Protein AF-A0A7W0KT91-F1 (afdb_monomer)

Solvent-accessible surface area (backbone atoms only — not comparable to full-atom values): 4702 Å² total; per-residue (Å²): 111,67,68,59,42,52,52,42,47,74,72,68,48,54,66,70,57,41,52,50,52,53,52,49,48,61,68,59,69,68,53,89,69,78,66,91,78,61,65,62,29,70,74,68,78,44,81,72,79,59,63,68,63,50,52,52,53,43,54,77,70,43,75,76,59,68,79,78,75,81,71,93,124

Structure (mmCIF, N/CA/C/O backbone):
data_AF-A0A7W0KT91-F1
#
_entry.id   AF-A0A7W0KT91-F1
#
loop_
_ato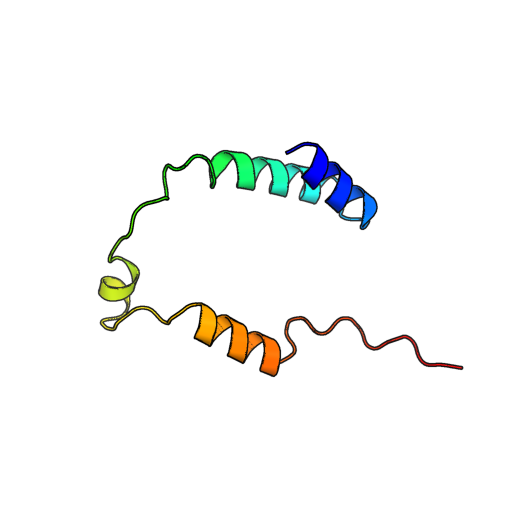m_site.group_PDB
_atom_site.id
_atom_site.type_symbol
_atom_site.label_atom_id
_atom_site.label_alt_id
_atom_site.label_comp_id
_atom_site.label_asym_id
_atom_site.label_entity_id
_atom_site.label_seq_id
_atom_site.pdbx_PDB_ins_code
_atom_site.Cartn_x
_atom_site.Cartn_y
_atom_site.Cartn_z
_atom_site.occupancy
_atom_site.B_iso_or_equiv
_atom_site.auth_seq_id
_atom_site.auth_comp_id
_atom_site.auth_asym_id
_atom_site.auth_atom_id
_atom_site.pdbx_PDB_model_num
ATOM 1 N N . MET A 1 1 ? 12.656 5.449 -6.794 1.00 85.75 1 MET A N 1
ATOM 2 C CA . MET A 1 1 ? 11.602 5.039 -7.752 1.00 85.75 1 MET A CA 1
ATOM 3 C C . MET A 1 1 ? 12.132 4.408 -9.029 1.00 85.75 1 MET A C 1
ATOM 5 O O . MET A 1 1 ? 11.481 3.507 -9.538 1.00 85.75 1 MET A O 1
ATOM 9 N N . GLU A 1 2 ? 13.280 4.840 -9.554 1.00 86.31 2 GLU A N 1
ATOM 10 C CA . GLU A 1 2 ? 13.836 4.255 -10.784 1.00 86.31 2 GLU A CA 1
ATOM 11 C C . GLU A 1 2 ? 14.187 2.772 -10.641 1.00 86.31 2 GLU A C 1
ATOM 13 O O . GLU A 1 2 ? 13.775 1.987 -11.482 1.00 86.31 2 GLU A O 1
ATOM 18 N N . GLU A 1 3 ? 14.832 2.372 -9.542 1.00 90.50 3 GLU A N 1
ATOM 19 C CA . GLU A 1 3 ? 15.144 0.962 -9.257 1.00 90.50 3 GLU A CA 1
ATOM 20 C C . GLU A 1 3 ? 13.894 0.068 -9.267 1.00 90.50 3 GLU A C 1
ATOM 22 O O . GLU A 1 3 ? 13.879 -0.987 -9.896 1.00 90.50 3 GLU A O 1
ATOM 27 N N . PHE A 1 4 ? 12.810 0.530 -8.640 1.00 87.50 4 PHE A N 1
ATOM 28 C CA . PHE A 1 4 ? 11.540 -0.190 -8.601 1.00 87.50 4 PHE A CA 1
ATOM 29 C C . PHE A 1 4 ? 10.902 -0.331 -9.993 1.00 87.50 4 PHE A C 1
ATOM 31 O O . PHE A 1 4 ? 10.445 -1.411 -10.357 1.00 87.50 4 PHE A O 1
ATOM 38 N N . ALA A 1 5 ? 10.907 0.732 -10.800 1.00 91.38 5 ALA A N 1
ATOM 39 C CA . ALA A 1 5 ? 10.391 0.672 -12.166 1.00 91.38 5 ALA A CA 1
ATOM 40 C C . ALA A 1 5 ? 11.226 -0.263 -13.058 1.00 91.38 5 ALA A C 1
ATOM 42 O O . ALA A 1 5 ? 10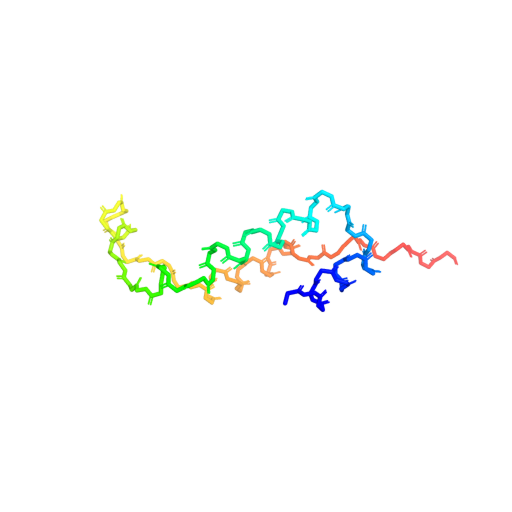.664 -1.046 -13.821 1.00 91.38 5 ALA A O 1
ATOM 43 N N . THR A 1 6 ? 12.555 -0.233 -12.914 1.00 94.25 6 THR A N 1
ATOM 44 C CA . THR A 1 6 ? 13.468 -1.164 -13.591 1.00 94.25 6 THR A CA 1
ATOM 45 C C . THR A 1 6 ? 13.182 -2.609 -13.191 1.00 94.25 6 THR A C 1
ATOM 47 O O . THR A 1 6 ? 13.155 -3.485 -14.053 1.00 94.25 6 THR A O 1
ATOM 50 N N . ALA A 1 7 ? 12.916 -2.865 -11.906 1.00 94.06 7 ALA A N 1
ATOM 51 C CA . ALA A 1 7 ? 12.548 -4.191 -11.426 1.00 94.06 7 ALA A CA 1
ATOM 52 C C . ALA A 1 7 ? 11.212 -4.672 -12.017 1.00 94.06 7 ALA A C 1
ATOM 54 O O . ALA A 1 7 ? 11.126 -5.809 -12.464 1.00 94.06 7 ALA A O 1
ATOM 55 N N . LEU A 1 8 ? 10.174 -3.833 -12.086 1.00 93.50 8 LEU A N 1
ATOM 56 C CA . LEU A 1 8 ? 8.909 -4.230 -12.721 1.00 93.50 8 LEU A CA 1
ATOM 57 C C . LEU A 1 8 ? 9.089 -4.538 -14.214 1.00 93.50 8 LEU A C 1
ATOM 59 O O . LEU A 1 8 ? 8.592 -5.554 -14.701 1.00 93.50 8 LEU A O 1
ATOM 63 N N . ALA A 1 9 ? 9.843 -3.700 -14.928 1.00 93.06 9 ALA A N 1
ATOM 64 C CA . ALA A 1 9 ? 10.135 -3.917 -16.340 1.00 93.06 9 ALA A CA 1
ATOM 65 C C . ALA A 1 9 ? 10.910 -5.227 -16.575 1.00 93.06 9 ALA A C 1
ATOM 67 O O . ALA A 1 9 ? 10.598 -5.960 -17.512 1.00 93.06 9 ALA A O 1
ATOM 68 N N . SER A 1 10 ? 11.872 -5.573 -15.707 1.00 94.69 10 SER A N 1
ATOM 69 C CA . SER A 1 10 ? 12.619 -6.836 -15.820 1.00 94.69 10 SER A CA 1
ATOM 70 C C . SER A 1 10 ? 11.757 -8.079 -15.572 1.00 94.69 10 SER A C 1
ATOM 72 O O . SER A 1 10 ? 12.069 -9.145 -16.097 1.00 94.69 10 SER A O 1
ATOM 74 N N . HIS A 1 11 ? 10.646 -7.940 -14.843 1.00 93.00 11 HIS A N 1
ATOM 75 C CA . HIS A 1 11 ? 9.639 -8.991 -14.655 1.00 93.00 11 HIS A CA 1
ATOM 76 C C . HIS A 1 11 ? 8.596 -9.039 -15.788 1.00 93.00 11 HIS A C 1
ATOM 78 O O . HIS A 1 11 ? 7.626 -9.789 -15.696 1.00 93.00 11 HIS A O 1
ATOM 84 N N . GLY A 1 12 ? 8.775 -8.259 -16.861 1.00 94.25 12 GLY A N 1
ATOM 85 C CA . GLY A 1 12 ? 7.893 -8.273 -18.031 1.00 94.25 12 GLY A CA 1
ATOM 86 C C . GLY A 1 12 ? 6.567 -7.535 -17.836 1.00 94.25 12 GLY A C 1
ATOM 87 O O . GLY A 1 12 ? 5.632 -7.751 -18.605 1.00 94.25 12 GLY A O 1
ATOM 88 N N . VAL A 1 13 ? 6.462 -6.670 -16.824 1.00 95.50 13 VAL A N 1
ATOM 89 C CA . VAL A 1 13 ? 5.278 -5.823 -16.625 1.00 95.50 13 VAL A CA 1
ATOM 90 C C . VAL A 1 13 ? 5.172 -4.810 -17.768 1.00 95.50 13 VAL A C 1
ATOM 92 O O . VAL A 1 13 ? 6.166 -4.203 -18.168 1.00 95.50 13 VAL A O 1
ATOM 95 N N . ALA A 1 14 ? 3.959 -4.624 -18.295 1.00 96.94 14 ALA A N 1
ATOM 96 C CA . ALA A 1 14 ? 3.700 -3.685 -19.382 1.00 96.94 14 ALA A CA 1
ATOM 97 C C . ALA A 1 14 ? 4.048 -2.239 -18.980 1.00 96.94 14 ALA A C 1
ATOM 99 O O . ALA A 1 14 ? 3.841 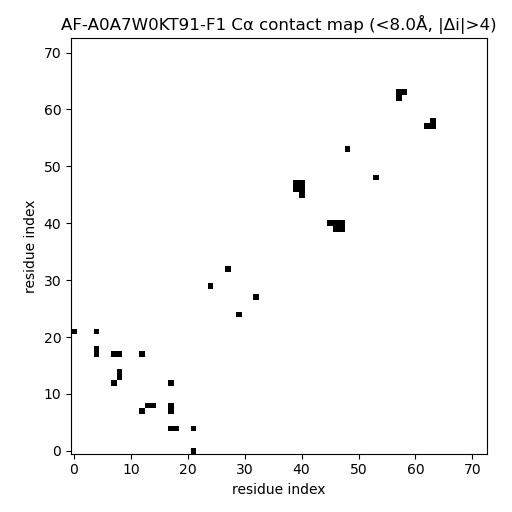-1.831 -17.835 1.00 96.94 14 ALA A O 1
ATOM 100 N N . ALA A 1 15 ? 4.597 -1.467 -19.921 1.00 94.31 15 ALA A N 1
ATOM 101 C CA . ALA A 1 15 ? 5.163 -0.144 -19.646 1.00 94.31 15 ALA A CA 1
ATOM 102 C C . ALA A 1 15 ? 4.143 0.842 -19.049 1.00 94.31 15 ALA A C 1
ATOM 104 O O . ALA A 1 15 ? 4.470 1.583 -18.126 1.00 94.31 15 ALA A O 1
ATOM 105 N N . ASP A 1 16 ? 2.894 0.794 -19.509 1.00 96.44 16 ASP A N 1
ATOM 106 C CA . ASP A 1 16 ? 1.787 1.594 -18.981 1.00 96.44 16 ASP A CA 1
ATOM 107 C C . ASP A 1 16 ? 1.494 1.284 -17.503 1.00 96.44 16 ASP A C 1
ATOM 109 O O . ASP A 1 16 ? 1.238 2.193 -16.712 1.00 96.44 16 ASP A O 1
ATOM 113 N N . ILE A 1 17 ? 1.602 0.015 -17.101 1.00 96.12 17 ILE A N 1
ATOM 114 C CA . ILE A 1 17 ? 1.460 -0.406 -15.704 1.00 96.12 17 ILE A CA 1
ATOM 115 C C . ILE A 1 17 ? 2.672 0.016 -14.867 1.00 96.12 17 ILE A C 1
ATOM 117 O O . ILE A 1 17 ? 2.507 0.432 -13.716 1.00 96.12 17 ILE A O 1
ATOM 121 N N . VAL A 1 18 ? 3.888 -0.046 -15.420 1.00 95.62 18 VAL A N 1
ATOM 122 C CA . VAL A 1 18 ? 5.097 0.454 -14.740 1.00 95.62 18 VAL A CA 1
ATOM 123 C C . VAL A 1 18 ? 4.963 1.950 -14.445 1.00 95.62 18 VAL A C 1
ATOM 125 O O . VAL A 1 18 ? 5.206 2.379 -13.312 1.00 95.62 18 VAL A O 1
ATOM 128 N N . ASP A 1 19 ? 4.521 2.732 -15.428 1.00 94.25 19 ASP A N 1
ATOM 129 C CA . ASP A 1 19 ? 4.321 4.175 -15.291 1.00 94.25 19 ASP A CA 1
ATOM 130 C C . ASP A 1 19 ? 3.190 4.505 -14.316 1.00 94.25 19 ASP A C 1
ATOM 132 O O . ASP A 1 19 ? 3.361 5.352 -13.433 1.00 94.25 19 ASP A O 1
ATOM 136 N N . GLN A 1 20 ? 2.066 3.785 -14.395 1.00 94.62 20 GLN A N 1
ATOM 137 C CA . GLN A 1 20 ? 0.971 3.932 -13.438 1.00 94.62 20 GLN A CA 1
ATOM 138 C C . GLN A 1 20 ? 1.433 3.635 -12.008 1.00 94.62 20 GLN A C 1
ATOM 140 O O . GLN A 1 20 ? 1.126 4.396 -11.092 1.00 94.62 20 GLN A O 1
ATOM 145 N N . THR A 1 21 ? 2.195 2.560 -11.798 1.00 94.25 21 THR A N 1
ATOM 146 C CA . THR A 1 21 ? 2.664 2.180 -10.458 1.00 94.25 21 THR A CA 1
ATOM 147 C C . THR A 1 21 ? 3.660 3.203 -9.915 1.00 94.25 21 THR A C 1
ATOM 149 O O . THR A 1 21 ? 3.586 3.575 -8.743 1.00 94.25 21 THR A O 1
ATOM 152 N N . ARG A 1 22 ? 4.556 3.722 -10.768 1.00 92.25 22 ARG A N 1
ATOM 153 C CA . ARG A 1 22 ? 5.448 4.833 -10.412 1.00 92.25 22 ARG A CA 1
ATOM 154 C C . ARG A 1 22 ? 4.645 6.048 -9.952 1.00 92.25 22 ARG A C 1
ATOM 156 O O . ARG A 1 22 ? 4.929 6.571 -8.879 1.00 92.25 22 ARG A O 1
ATOM 163 N N . TYR A 1 23 ? 3.662 6.474 -10.745 1.00 92.62 23 TYR A N 1
ATOM 164 C CA . TYR A 1 23 ? 2.802 7.610 -10.421 1.00 92.62 23 TYR A CA 1
ATOM 165 C C . TYR A 1 23 ? 2.062 7.399 -9.094 1.00 92.62 23 TYR A C 1
ATOM 167 O O . TYR A 1 23 ? 2.159 8.236 -8.198 1.00 92.62 23 TYR A O 1
ATOM 175 N N . LEU A 1 24 ? 1.397 6.251 -8.928 1.00 93.12 24 LEU A N 1
ATOM 176 C CA . LEU A 1 24 ? 0.648 5.924 -7.715 1.00 93.12 24 LEU A CA 1
ATOM 177 C C . LEU A 1 24 ? 1.531 5.968 -6.471 1.00 93.12 24 LEU A C 1
ATOM 179 O O . LEU A 1 24 ? 1.126 6.530 -5.461 1.00 93.12 24 LEU A O 1
ATOM 183 N N . PHE A 1 25 ? 2.734 5.398 -6.518 1.00 90.94 25 PHE A N 1
ATOM 184 C CA . PHE A 1 25 ? 3.613 5.392 -5.351 1.00 90.94 25 PHE A CA 1
ATOM 185 C C . PHE A 1 25 ? 4.174 6.775 -5.036 1.00 90.94 25 PHE A C 1
ATOM 187 O O . PHE A 1 25 ? 4.290 7.108 -3.861 1.00 90.94 25 PHE A O 1
ATOM 194 N N . THR A 1 26 ? 4.465 7.596 -6.046 1.00 89.31 26 THR A N 1
ATOM 195 C CA . THR A 1 26 ? 4.857 8.992 -5.820 1.00 89.31 26 THR A CA 1
ATOM 196 C C . THR A 1 26 ? 3.739 9.797 -5.158 1.00 89.31 26 THR A C 1
ATOM 198 O O . THR A 1 26 ? 4.023 10.545 -4.231 1.00 89.31 26 THR A O 1
ATOM 201 N N . GLU A 1 27 ? 2.484 9.605 -5.566 1.00 90.50 27 GLU A N 1
ATOM 202 C CA . GLU A 1 27 ? 1.347 10.343 -5.002 1.00 90.50 27 GLU A CA 1
ATOM 203 C C . GLU A 1 27 ? 0.869 9.804 -3.648 1.00 90.50 27 GLU A C 1
ATOM 205 O O . GLU A 1 27 ? 0.479 10.572 -2.775 1.00 90.50 27 GLU A O 1
ATOM 210 N N . VAL A 1 28 ? 0.855 8.485 -3.449 1.00 90.69 28 VAL A N 1
ATOM 211 C CA . VAL A 1 28 ? 0.265 7.865 -2.249 1.00 90.69 28 VAL A CA 1
ATOM 212 C C . VAL A 1 28 ? 1.250 7.823 -1.083 1.00 90.69 28 VAL A C 1
ATOM 214 O O . VAL A 1 28 ? 0.832 7.950 0.070 1.00 90.69 28 VAL A O 1
ATOM 217 N N . LEU A 1 29 ? 2.547 7.646 -1.362 1.00 90.44 29 LEU A N 1
ATOM 218 C CA . LEU A 1 29 ? 3.591 7.506 -0.341 1.00 90.44 29 LEU A CA 1
ATOM 219 C C . LEU A 1 29 ? 4.275 8.837 0.008 1.00 90.44 29 LEU A C 1
ATOM 221 O O . LEU A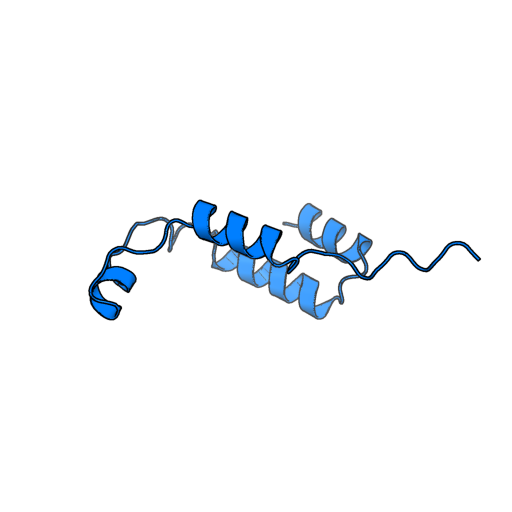 1 29 ? 5.320 8.837 0.654 1.00 90.44 29 LEU A O 1
ATOM 225 N N . ASP A 1 30 ? 3.681 9.970 -0.372 1.00 90.69 30 ASP A N 1
ATOM 226 C CA . ASP A 1 30 ? 4.179 11.310 -0.031 1.00 90.69 30 ASP A CA 1
ATOM 227 C C . ASP A 1 30 ? 3.899 11.732 1.426 1.00 90.69 30 ASP A C 1
ATOM 229 O O . ASP A 1 30 ? 4.312 12.804 1.866 1.00 90.69 30 ASP A O 1
ATOM 233 N N . GLY A 1 31 ? 3.209 10.879 2.188 1.00 91.12 31 GLY A N 1
ATOM 234 C CA . GLY A 1 31 ? 2.913 11.078 3.603 1.00 91.12 31 GLY A CA 1
ATOM 235 C C . GLY A 1 31 ? 1.565 11.736 3.894 1.00 91.12 31 GLY A C 1
ATOM 236 O O . GLY A 1 31 ? 1.132 11.691 5.045 1.00 91.12 31 GLY A O 1
ATOM 237 N N . ARG A 1 32 ? 0.831 12.255 2.895 1.00 92.06 32 ARG A N 1
ATOM 238 C CA . ARG A 1 32 ? -0.497 12.870 3.118 1.00 92.06 32 ARG A CA 1
ATOM 239 C C . ARG A 1 32 ? -1.514 11.927 3.767 1.00 92.06 32 ARG A C 1
ATOM 241 O O . ARG A 1 32 ? -2.445 12.392 4.417 1.00 92.06 32 ARG A O 1
ATOM 248 N N . ASN A 1 33 ? -1.324 10.616 3.612 1.00 86.38 33 ASN A N 1
ATOM 249 C CA . ASN A 1 33 ? -2.211 9.574 4.137 1.00 86.38 33 ASN A CA 1
ATOM 250 C C . ASN A 1 33 ? -1.639 8.835 5.364 1.00 86.38 33 ASN A C 1
ATOM 252 O O . ASN A 1 33 ? -2.169 7.799 5.755 1.00 86.38 33 ASN A O 1
ATOM 256 N N . ALA A 1 34 ? -0.558 9.325 5.981 1.00 92.31 34 ALA A N 1
ATOM 257 C CA . ALA A 1 34 ? 0.166 8.614 7.043 1.00 92.31 34 ALA A CA 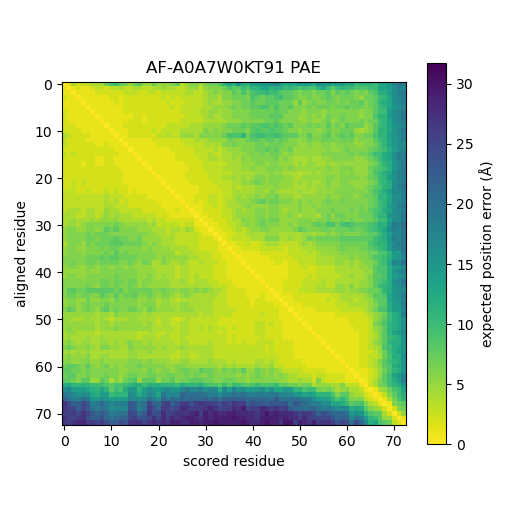1
ATOM 258 C C . ALA A 1 34 ? -0.450 8.766 8.453 1.00 92.31 34 ALA A C 1
ATOM 260 O O . ALA A 1 34 ? 0.246 8.648 9.463 1.00 92.31 34 ALA A O 1
ATOM 261 N N . HIS A 1 35 ? -1.755 9.031 8.539 1.00 92.56 35 HIS A N 1
ATOM 262 C CA . HIS A 1 35 ? -2.471 9.225 9.798 1.00 92.56 35 HIS A CA 1
ATOM 263 C C . HIS A 1 35 ? -3.640 8.251 9.920 1.00 92.56 35 HIS A C 1
ATOM 265 O O . HIS A 1 35 ? -4.293 7.909 8.936 1.00 92.56 35 HIS A O 1
ATOM 271 N N . LEU A 1 36 ? -3.913 7.816 11.150 1.00 93.44 36 LEU A N 1
ATOM 272 C CA . LEU A 1 36 ? -5.069 6.975 11.436 1.00 93.44 36 LEU A CA 1
ATOM 273 C C . LEU A 1 36 ? -6.370 7.770 11.278 1.00 93.44 36 LEU A C 1
ATOM 275 O O . LEU A 1 36 ? -6.431 8.960 11.585 1.00 93.44 36 LEU A O 1
ATOM 279 N N . ALA A 1 37 ? -7.418 7.076 10.842 1.00 93.12 37 ALA A N 1
ATOM 280 C CA . ALA A 1 37 ? -8.772 7.600 10.723 1.00 93.12 37 ALA A CA 1
ATOM 281 C C . ALA A 1 37 ? -9.798 6.525 11.117 1.00 93.12 37 ALA A C 1
ATOM 283 O O . ALA A 1 37 ? -9.513 5.329 11.066 1.00 93.12 37 ALA A O 1
ATOM 284 N N . ASP A 1 38 ? -11.012 6.948 11.466 1.00 95.81 38 ASP A N 1
ATOM 285 C CA . ASP A 1 38 ? -12.097 6.097 11.978 1.00 95.81 38 ASP A CA 1
ATOM 286 C C . ASP A 1 38 ? -13.193 5.795 10.933 1.00 95.81 38 ASP A C 1
ATOM 288 O O . ASP A 1 38 ? -14.233 5.209 11.242 1.00 95.81 38 ASP A O 1
ATOM 292 N N . GLY A 1 39 ? -12.975 6.188 9.672 1.00 95.44 39 GLY A N 1
ATOM 293 C CA . GLY A 1 39 ? -13.992 6.128 8.619 1.00 95.44 39 GLY A CA 1
ATOM 294 C C . GLY A 1 39 ? -14.557 4.723 8.383 1.00 95.44 39 GLY A C 1
ATOM 295 O O . GLY A 1 39 ? -15.765 4.569 8.214 1.00 95.44 39 GLY A O 1
ATOM 296 N N . VAL A 1 40 ? -13.710 3.689 8.441 1.00 95.81 40 VAL A N 1
ATOM 297 C CA . VAL A 1 40 ? -14.137 2.284 8.302 1.00 95.81 40 VAL A CA 1
ATOM 298 C C . VAL A 1 40 ? -15.038 1.864 9.463 1.00 95.81 40 VAL A C 1
ATOM 300 O O . VAL A 1 40 ? -16.087 1.261 9.239 1.00 95.81 40 VAL A O 1
ATOM 303 N N . GLN A 1 41 ? -14.660 2.215 10.694 1.00 97.38 41 GLN A N 1
ATOM 304 C CA . GLN A 1 41 ? -15.433 1.879 11.887 1.00 97.38 41 GLN A CA 1
ATOM 305 C C . GLN A 1 41 ? -16.815 2.531 11.849 1.00 97.38 41 GLN A C 1
ATOM 307 O O . GLN A 1 41 ? -17.824 1.868 12.083 1.00 97.38 41 GLN A O 1
ATOM 312 N N . ARG A 1 42 ? -16.871 3.813 11.474 1.00 97.88 42 ARG A N 1
ATOM 313 C CA . ARG A 1 42 ? -18.126 4.552 11.296 1.00 97.88 42 ARG A CA 1
ATOM 314 C C . ARG A 1 42 ? -19.014 3.965 10.203 1.00 97.88 42 ARG A C 1
ATOM 316 O O . ARG A 1 42 ? -20.222 3.891 10.392 1.00 97.88 42 ARG A O 1
ATOM 323 N N . ALA A 1 43 ? -18.434 3.563 9.073 1.00 97.75 43 ALA A N 1
ATOM 324 C CA . ALA A 1 43 ? -19.191 3.014 7.950 1.00 97.75 43 ALA A CA 1
ATOM 325 C C . ALA A 1 43 ? -19.773 1.623 8.250 1.00 97.75 43 ALA A C 1
ATOM 327 O O . ALA A 1 43 ? -20.844 1.290 7.750 1.00 97.75 43 ALA A O 1
ATOM 328 N N . LEU A 1 44 ? -19.072 0.809 9.048 1.00 96.75 44 LEU A N 1
ATOM 329 C CA . LEU A 1 44 ? -19.426 -0.595 9.284 1.00 96.75 44 LEU A CA 1
ATOM 330 C C . LEU A 1 44 ? -20.047 -0.872 10.661 1.00 96.75 44 LEU A C 1
ATOM 332 O O . LEU A 1 44 ? -20.558 -1.970 10.872 1.00 96.75 44 LEU A O 1
ATOM 336 N N . GLY A 1 45 ? -19.975 0.067 11.609 1.00 97.56 45 GLY A N 1
ATOM 337 C CA . GLY A 1 45 ? -20.475 -0.116 12.978 1.00 97.56 45 GLY A CA 1
ATOM 338 C C . GLY A 1 45 ? -19.689 -1.141 13.808 1.00 97.56 45 GLY A C 1
ATOM 339 O O . GLY A 1 45 ? -20.198 -1.645 14.806 1.00 97.56 45 GLY A O 1
ATOM 340 N N . ARG A 1 46 ? -18.463 -1.480 13.395 1.00 97.38 46 ARG A N 1
ATOM 341 C CA . ARG A 1 46 ? -17.558 -2.420 14.074 1.00 97.38 46 ARG A CA 1
ATOM 342 C C . ARG A 1 46 ? -16.103 -2.029 13.842 1.00 97.38 46 ARG A C 1
ATOM 344 O O . ARG A 1 46 ? -15.810 -1.322 12.882 1.00 97.38 46 ARG A O 1
ATOM 351 N N . GLU A 1 47 ? -15.197 -2.558 14.657 1.00 95.44 47 GLU A N 1
ATOM 352 C CA . GLU A 1 47 ? -13.755 -2.370 14.469 1.00 95.44 47 GLU A CA 1
ATOM 353 C C . GLU A 1 47 ? -13.280 -2.831 13.071 1.00 95.44 47 GLU A C 1
ATOM 355 O O . GLU A 1 47 ? -13.803 -3.824 12.525 1.00 95.44 47 GLU A O 1
ATOM 360 N N . PRO A 1 48 ? -12.296 -2.128 12.468 1.00 95.31 48 PRO A N 1
ATOM 361 C CA . PRO A 1 48 ? -11.678 -2.555 11.223 1.00 95.31 48 PRO A CA 1
ATOM 362 C C . PRO A 1 48 ? -11.003 -3.916 11.410 1.00 95.31 48 PRO A C 1
ATOM 364 O O . PRO A 1 48 ? -10.502 -4.266 12.477 1.00 95.31 48 PRO A O 1
ATOM 367 N N . ARG A 1 49 ? -11.003 -4.717 10.343 1.00 95.19 49 ARG A N 1
ATOM 368 C CA . ARG A 1 49 ? -10.317 -6.009 10.357 1.00 95.19 49 ARG A CA 1
ATOM 369 C C . ARG A 1 49 ? -8.807 -5.771 10.364 1.00 95.19 49 ARG A C 1
ATOM 371 O O . ARG A 1 49 ? -8.311 -4.996 9.554 1.00 95.19 49 ARG A O 1
ATOM 378 N N . ASP A 1 50 ? -8.094 -6.506 11.210 1.00 95.50 50 ASP A N 1
ATOM 379 C CA . ASP A 1 50 ? -6.634 -6.535 11.186 1.00 95.50 50 ASP A CA 1
ATOM 380 C C . ASP A 1 50 ? -6.096 -7.043 9.831 1.00 95.50 50 ASP A C 1
ATOM 382 O O . ASP A 1 50 ? -6.550 -8.067 9.299 1.00 95.50 50 ASP A O 1
ATOM 386 N N . PHE A 1 51 ? -5.117 -6.328 9.270 1.00 95.62 51 PHE A N 1
ATOM 387 C CA . PHE A 1 51 ? -4.572 -6.642 7.950 1.00 95.62 51 PHE A CA 1
ATOM 388 C C . PHE A 1 51 ? -3.802 -7.967 7.929 1.00 95.62 51 PHE A C 1
ATOM 390 O O . PHE A 1 51 ? -3.883 -8.692 6.939 1.00 95.62 51 PHE A O 1
ATOM 397 N N . ALA A 1 52 ? -3.116 -8.346 9.011 1.00 97.88 52 ALA A N 1
ATOM 398 C CA . ALA A 1 52 ? -2.406 -9.622 9.072 1.00 97.88 52 ALA A CA 1
ATOM 399 C C . ALA A 1 52 ? -3.385 -10.804 9.052 1.00 97.88 52 ALA A C 1
ATOM 401 O O . ALA A 1 52 ? -3.130 -11.819 8.400 1.00 97.88 52 ALA A O 1
ATOM 402 N N . ASN A 1 53 ? -4.547 -10.659 9.694 1.00 97.62 53 ASN A N 1
ATOM 403 C CA . ASN A 1 53 ? -5.622 -11.642 9.583 1.00 97.62 53 ASN A CA 1
ATOM 404 C C . ASN A 1 53 ? -6.187 -11.724 8.164 1.00 97.62 53 ASN A C 1
ATOM 406 O O . ASN A 1 53 ? -6.510 -12.815 7.709 1.00 97.62 53 ASN A O 1
ATOM 410 N N . TYR A 1 54 ? -6.337 -10.601 7.456 1.00 96.12 54 TYR A N 1
ATOM 411 C CA . TYR A 1 54 ? -6.708 -10.626 6.035 1.00 96.12 54 TYR A CA 1
ATOM 412 C C . TYR A 1 54 ? -5.661 -11.350 5.184 1.00 96.12 54 TYR A C 1
ATOM 414 O O . TYR A 1 54 ? -6.009 -12.253 4.425 1.00 96.12 54 TYR A O 1
ATOM 422 N N . ALA A 1 55 ? -4.386 -10.997 5.347 1.00 96.56 55 ALA A N 1
ATOM 423 C CA . ALA A 1 55 ? -3.305 -11.564 4.558 1.00 96.56 55 ALA A CA 1
ATOM 424 C C . ALA A 1 55 ? -3.200 -13.088 4.738 1.00 96.56 55 ALA A C 1
ATOM 426 O O . ALA A 1 55 ? -3.030 -13.816 3.764 1.00 96.56 55 ALA A O 1
ATOM 427 N N . ARG A 1 56 ? -3.366 -13.587 5.970 1.00 96.50 56 ARG A N 1
ATOM 428 C CA . ARG A 1 56 ? -3.345 -15.028 6.258 1.00 96.50 56 ARG A CA 1
ATOM 429 C C . ARG A 1 56 ? -4.460 -15.782 5.533 1.00 96.50 56 ARG A C 1
ATOM 431 O O . ARG A 1 56 ? -4.190 -16.808 4.913 1.00 96.50 56 ARG A O 1
ATOM 438 N N . ASP A 1 57 ? -5.683 -15.263 5.580 1.00 97.38 57 ASP A N 1
ATOM 439 C CA . ASP A 1 57 ? -6.834 -15.901 4.936 1.00 97.38 57 ASP A CA 1
ATOM 440 C C . ASP A 1 57 ? -6.701 -15.893 3.407 1.00 97.38 57 ASP A C 1
ATOM 442 O O . ASP A 1 57 ? -7.000 -16.892 2.758 1.00 97.38 57 ASP A O 1
ATOM 446 N N . ALA A 1 58 ? -6.201 -14.797 2.826 1.00 96.31 58 ALA A N 1
ATOM 447 C CA . ALA A 1 58 ? -5.966 -14.698 1.386 1.00 96.31 58 ALA A CA 1
ATOM 448 C C . ALA A 1 58 ? -4.880 -15.679 0.899 1.00 96.31 58 ALA A C 1
ATOM 450 O O . ALA A 1 58 ? -5.044 -16.298 -0.154 1.00 96.31 58 ALA A O 1
ATOM 451 N N . ALA A 1 59 ? -3.815 -15.882 1.687 1.00 95.56 59 ALA A N 1
ATOM 452 C CA . ALA A 1 59 ? -2.798 -16.904 1.410 1.00 95.56 59 ALA A CA 1
ATOM 453 C C . ALA A 1 59 ? -3.401 -18.304 1.439 1.00 95.56 59 ALA A C 1
ATOM 455 O O . ALA A 1 59 ? -3.191 -19.080 0.511 1.00 95.56 59 ALA A O 1
ATOM 456 N N . ALA A 1 60 ? -4.158 -18.617 2.493 1.00 96.38 60 ALA A N 1
ATOM 457 C CA . ALA A 1 60 ? -4.803 -19.916 2.643 1.00 96.38 60 ALA A CA 1
ATOM 458 C C . ALA A 1 60 ? -5.802 -20.202 1.508 1.00 96.38 60 ALA A C 1
ATOM 460 O O . ALA A 1 60 ? -5.941 -21.347 1.089 1.00 96.38 60 ALA A O 1
ATOM 461 N N . ALA A 1 61 ? -6.451 -19.163 0.974 1.00 96.38 61 ALA A N 1
ATOM 462 C CA . ALA A 1 61 ? -7.331 -19.253 -0.188 1.00 96.38 61 ALA A CA 1
ATOM 463 C C . ALA A 1 61 ? -6.586 -19.371 -1.535 1.00 96.38 61 ALA A C 1
ATOM 465 O O . ALA A 1 61 ? -7.231 -19.517 -2.571 1.00 96.38 61 ALA A O 1
ATOM 466 N N . GLY A 1 62 ? -5.250 -19.304 -1.549 1.00 95.06 62 GLY A N 1
ATOM 467 C CA . GLY A 1 62 ? -4.444 -19.487 -2.756 1.00 95.06 62 GLY A CA 1
ATOM 468 C C . GLY A 1 62 ? -4.462 -18.303 -3.725 1.00 95.06 62 GLY A C 1
ATOM 469 O O . GLY A 1 62 ? -4.083 -18.472 -4.878 1.00 95.06 62 GLY A O 1
ATOM 470 N N . VAL A 1 63 ? -4.854 -17.100 -3.285 1.00 94.75 63 VAL A N 1
ATOM 471 C CA . VAL A 1 63 ? -4.941 -15.903 -4.155 1.00 94.75 63 VAL A CA 1
ATOM 472 C C . VAL A 1 63 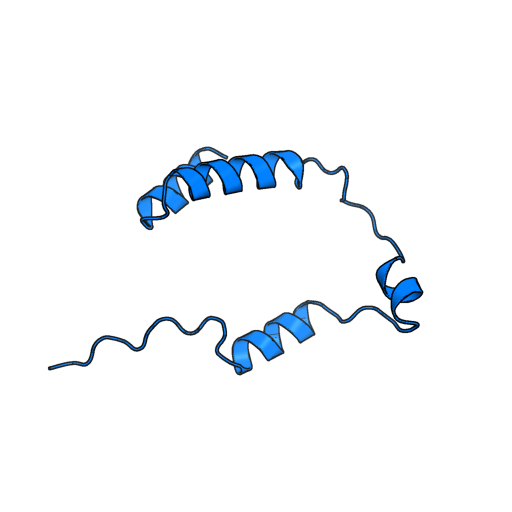? -3.590 -15.543 -4.791 1.00 94.75 63 VAL A C 1
ATOM 474 O O . VAL A 1 63 ? -3.545 -14.952 -5.866 1.00 94.75 63 VAL A O 1
ATOM 477 N N . TRP A 1 64 ? -2.488 -15.922 -4.142 1.00 90.19 64 TRP A N 1
ATOM 478 C CA . TRP A 1 64 ? -1.121 -15.714 -4.630 1.00 90.19 64 TRP A CA 1
ATOM 479 C C . TRP A 1 64 ? -0.469 -16.973 -5.200 1.00 90.19 64 TRP A C 1
ATOM 481 O O . TRP A 1 64 ? 0.729 -16.959 -5.482 1.00 90.19 64 TRP A O 1
ATOM 491 N N . ALA A 1 65 ? -1.215 -18.070 -5.348 1.00 88.25 65 ALA A N 1
ATOM 492 C CA . ALA A 1 65 ? -0.695 -19.226 -6.054 1.00 88.2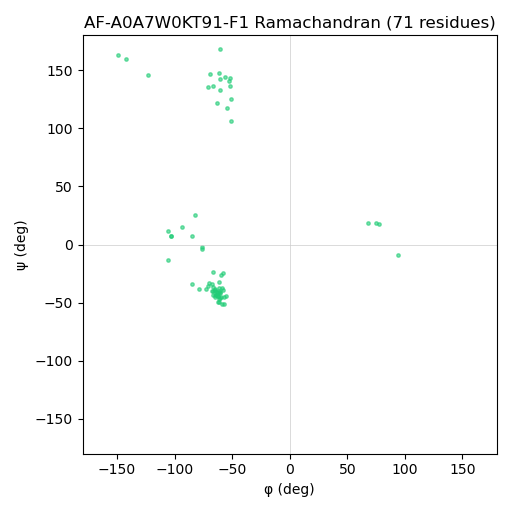5 65 ALA A CA 1
ATOM 493 C C . ALA A 1 65 ? -0.436 -18.816 -7.510 1.00 88.25 65 ALA A C 1
ATOM 495 O O . ALA A 1 65 ? -1.336 -18.340 -8.204 1.00 88.25 65 ALA A O 1
ATOM 496 N N . GLY A 1 66 ? 0.812 -18.963 -7.959 1.00 75.50 66 GLY A N 1
ATOM 497 C CA . GLY A 1 66 ? 1.144 -18.823 -9.373 1.00 75.50 66 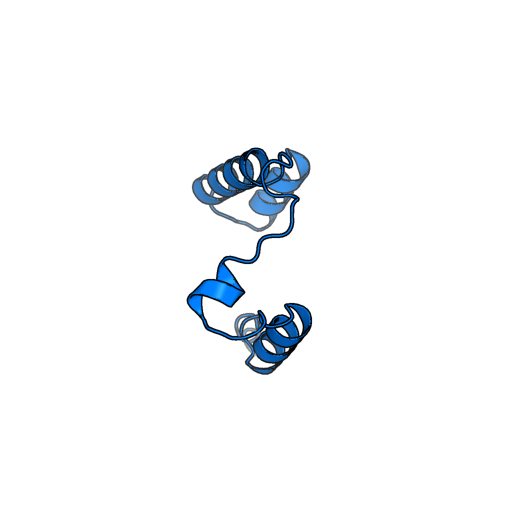GLY A CA 1
ATOM 498 C C . GLY A 1 66 ? 0.394 -19.865 -10.213 1.00 75.50 66 GLY A C 1
ATOM 499 O O . GLY A 1 66 ? -0.174 -20.813 -9.659 1.00 75.50 66 GLY A O 1
ATOM 500 N N . PRO A 1 67 ? 0.387 -19.727 -11.551 1.00 71.06 67 PRO A N 1
ATOM 501 C CA . PRO A 1 67 ? -0.109 -20.797 -12.408 1.00 71.06 67 PRO A CA 1
ATOM 502 C C . PRO A 1 67 ? 0.586 -22.118 -12.029 1.00 71.06 67 PRO A C 1
ATOM 504 O O . PRO A 1 67 ? 1.768 -22.089 -11.665 1.00 71.06 67 PRO A O 1
ATOM 507 N N . PRO A 1 68 ?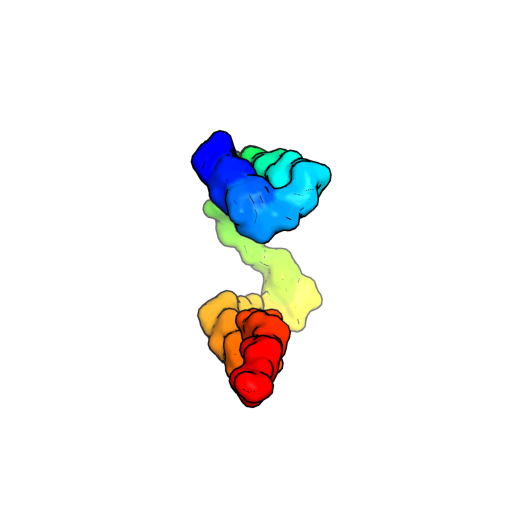 -0.122 -23.266 -12.070 1.00 64.44 68 PRO A N 1
ATOM 508 C CA . PRO A 1 68 ? 0.505 -24.551 -11.789 1.00 64.44 68 PRO A CA 1
ATOM 509 C C . PRO A 1 68 ? 1.747 -24.693 -12.670 1.00 64.44 68 PRO A C 1
ATOM 511 O O . PRO A 1 68 ? 1.704 -24.334 -13.850 1.00 64.44 68 PRO A O 1
ATOM 514 N N . ALA A 1 69 ? 2.853 -25.168 -12.087 1.00 61.31 69 ALA A N 1
ATOM 515 C CA . ALA A 1 69 ? 4.071 -25.428 -12.843 1.00 61.31 69 ALA A CA 1
ATOM 516 C C . ALA A 1 69 ? 3.701 -26.285 -14.060 1.00 61.31 69 ALA A C 1
ATOM 518 O O . ALA A 1 69 ? 3.031 -27.309 -13.909 1.00 61.31 69 ALA A O 1
ATOM 519 N N . ALA A 1 70 ? 4.054 -25.815 -15.261 1.00 57.38 70 ALA A N 1
ATOM 520 C CA . ALA A 1 70 ? 3.836 -26.573 -16.482 1.00 57.38 70 ALA A CA 1
ATOM 521 C C . ALA A 1 70 ? 4.504 -27.937 -16.286 1.00 57.38 70 ALA A C 1
ATOM 523 O O . ALA A 1 70 ? 5.699 -27.992 -16.008 1.00 57.38 70 ALA A O 1
ATOM 524 N N . GLY A 1 71 ? 3.684 -28.989 -16.312 1.00 51.34 71 GLY A N 1
ATOM 525 C CA . GLY A 1 71 ? 4.067 -30.322 -15.880 1.00 51.34 71 GLY A CA 1
ATOM 526 C C . GLY A 1 71 ? 5.343 -30.811 -16.547 1.00 51.34 71 GLY A C 1
ATOM 527 O O . GLY A 1 71 ? 5.555 -30.602 -17.742 1.00 51.34 71 GLY A O 1
ATOM 528 N N . ASP A 1 72 ? 6.149 -31.485 -15.737 1.00 48.56 72 ASP A N 1
ATOM 529 C CA . ASP A 1 72 ? 7.200 -32.387 -16.174 1.00 48.56 72 ASP A CA 1
ATOM 530 C C . ASP A 1 72 ? 6.589 -33.373 -17.186 1.00 48.56 72 ASP A C 1
ATOM 532 O O . ASP A 1 72 ? 5.764 -34.221 -16.831 1.00 48.56 72 ASP A O 1
ATOM 536 N N . GLY A 1 73 ? 6.921 -33.175 -18.462 1.00 39.94 73 GLY A N 1
ATOM 537 C CA . GLY A 1 73 ? 6.646 -34.106 -19.556 1.00 39.94 73 GLY A CA 1
ATOM 538 C C . GLY A 1 73 ? 7.803 -35.067 -19.760 1.00 39.94 73 GLY A C 1
ATOM 539 O O . GLY A 1 73 ? 8.963 -34.632 -19.574 1.00 39.94 73 GLY A O 1
#

Radius of gyration: 17.98 Å; Cα contacts (8 Å, |Δi|>4): 21; chains: 1; bounding box: 36×47×34 Å

Foldseek 3Di:
DVVQLVVCVVVVHDNVVSVVVVVCCVVVVPCPPVDDDCVVCVVPVHDDDDVVVVVVVCVVVCVVPDDPDPDDD

Sequence (73 aa):
MEEFATALASHGVAADIVDQTRYLFTEVLDGRNAHLADGVQRALGREPRDFANYARDAAAAGVWAGPPAAGDG

Mean predicted aligned error: 6.46 Å

pLDDT: mean 90.02, std 11.93, range [39.94, 97.88]

Secondary structure (DSSP, 8-state):
-HHHHHHHHHTT--HHHHHHHHHHHHHHSSSTT-S---HHHHHHTSPPPPHHHHHHHHHHTTTTPPSPPPP--